Protein AF-A0A840F8E5-F1 (afdb_monomer_lite)

InterPro domains:
  IPR011978 YgfB-like [PF03695] (10-56)
  IPR011978 YgfB-like [TIGR02292] (9-60)
  IPR036255 YgfB-like superfamily [SSF101327] (8-61)

Organism: NCBI:txid535907

Structure (mmCIF, N/CA/C/O backbone):
data_AF-A0A840F8E5-F1
#
_entry.id   AF-A0A840F8E5-F1
#
loop_
_atom_site.group_PDB
_atom_site.id
_atom_site.type_symbol
_atom_site.label_atom_id
_atom_site.label_alt_id
_atom_site.label_comp_id
_atom_site.label_asym_id
_atom_site.label_entity_id
_atom_site.label_seq_id
_atom_site.pdbx_PDB_ins_code
_atom_site.Cartn_x
_atom_site.Cartn_y
_atom_site.Cartn_z
_atom_site.occupancy
_atom_site.B_iso_or_equiv
_atom_site.auth_seq_id
_atom_site.auth_comp_id
_atom_site.auth_asym_id
_atom_site.auth_atom_id
_atom_site.pdbx_PDB_model_num
ATOM 1 N N . MET A 1 1 ? 23.191 -9.784 4.164 1.00 51.50 1 MET A N 1
ATOM 2 C CA . MET A 1 1 ? 21.820 -9.221 4.169 1.00 51.50 1 MET A CA 1
ATOM 3 C C . MET A 1 1 ? 20.821 -10.360 4.330 1.00 51.50 1 MET A C 1
ATOM 5 O O . MET A 1 1 ? 20.948 -11.350 3.619 1.00 51.50 1 MET A O 1
ATOM 9 N N . LYS A 1 2 ? 19.885 -10.286 5.288 1.00 72.06 2 LYS A N 1
ATOM 10 C CA . LYS A 1 2 ? 18.848 -11.324 5.440 1.00 72.06 2 LYS A CA 1
ATOM 11 C C . LYS A 1 2 ? 17.943 -11.289 4.206 1.00 72.06 2 LYS A C 1
ATOM 13 O O . LYS A 1 2 ? 17.448 -10.229 3.842 1.00 72.06 2 LYS A O 1
ATOM 18 N N . ARG A 1 3 ? 17.748 -12.434 3.548 1.00 79.44 3 ARG A N 1
ATOM 19 C CA . ARG A 1 3 ? 16.852 -12.532 2.390 1.00 79.44 3 ARG A CA 1
ATOM 20 C C . ARG A 1 3 ? 15.413 -12.328 2.857 1.00 79.44 3 ARG A C 1
ATOM 22 O O . ARG A 1 3 ? 14.979 -13.002 3.790 1.00 79.44 3 ARG A O 1
ATOM 29 N N . LEU A 1 4 ? 14.677 -11.437 2.196 1.00 84.25 4 LEU A N 1
ATOM 30 C CA . LEU A 1 4 ? 13.262 -11.225 2.486 1.00 84.25 4 LEU A CA 1
ATOM 31 C C . LEU A 1 4 ? 12.470 -12.541 2.329 1.00 84.25 4 LEU A C 1
ATOM 33 O O . LEU A 1 4 ? 12.718 -13.304 1.377 1.00 84.25 4 LEU A O 1
ATOM 37 N N . PRO A 1 5 ? 11.505 -12.813 3.230 1.00 93.94 5 PRO A N 1
ATOM 38 C CA . PRO A 1 5 ? 10.525 -13.879 3.053 1.00 93.94 5 PRO A CA 1
ATOM 39 C C . PRO A 1 5 ? 9.919 -13.884 1.643 1.00 93.94 5 PRO A C 1
ATOM 41 O O . PRO A 1 5 ? 9.716 -12.832 1.037 1.00 93.94 5 PRO A O 1
ATOM 44 N N . SER A 1 6 ? 9.607 -15.070 1.113 1.00 91.50 6 SER A N 1
ATOM 45 C CA . SER A 1 6 ? 9.137 -15.251 -0.273 1.00 91.50 6 SER A CA 1
ATOM 46 C C . SER A 1 6 ? 7.927 -14.383 -0.629 1.00 91.50 6 SER A C 1
ATOM 48 O O . SER A 1 6 ? 7.890 -13.817 -1.715 1.00 91.50 6 SER A O 1
ATOM 50 N N . ARG A 1 7 ? 6.975 -14.225 0.297 1.00 94.75 7 ARG A N 1
ATOM 51 C CA . ARG A 1 7 ? 5.790 -13.371 0.119 1.00 94.75 7 ARG A CA 1
ATOM 52 C C . ARG A 1 7 ? 6.132 -11.900 -0.139 1.00 94.75 7 ARG A C 1
ATOM 54 O O . ARG A 1 7 ? 5.504 -11.288 -0.988 1.00 94.75 7 ARG A O 1
ATOM 61 N N . PHE A 1 8 ? 7.151 -11.364 0.534 1.00 95.31 8 PHE A N 1
ATOM 62 C CA . PHE A 1 8 ? 7.559 -9.970 0.360 1.00 95.31 8 PHE A CA 1
ATOM 63 C C . PHE A 1 8 ? 8.274 -9.764 -0.968 1.00 95.31 8 PHE A C 1
ATOM 65 O O . PHE A 1 8 ? 7.999 -8.791 -1.646 1.00 95.31 8 PHE A O 1
ATOM 72 N N . ARG A 1 9 ? 9.102 -10.723 -1.400 1.00 94.31 9 ARG A N 1
ATOM 73 C CA . ARG A 1 9 ? 9.710 -10.673 -2.741 1.00 94.31 9 ARG A CA 1
ATOM 74 C C . ARG A 1 9 ? 8.673 -10.757 -3.863 1.00 94.31 9 ARG A C 1
ATOM 76 O O . ARG A 1 9 ? 8.828 -10.103 -4.881 1.00 94.31 9 ARG A O 1
ATOM 83 N N . ARG A 1 10 ? 7.620 -11.560 -3.678 1.00 95.81 10 ARG A N 1
ATOM 84 C CA . ARG A 1 10 ? 6.502 -11.634 -4.632 1.00 95.81 10 ARG A CA 1
ATOM 85 C C . ARG A 1 10 ? 5.718 -10.326 -4.690 1.00 95.81 10 ARG A C 1
ATOM 87 O O . ARG A 1 10 ? 5.364 -9.905 -5.780 1.00 95.81 10 ARG A O 1
ATOM 94 N N . LEU A 1 11 ? 5.455 -9.710 -3.537 1.00 95.69 11 LEU A N 1
ATOM 95 C CA . LEU A 1 11 ? 4.771 -8.421 -3.466 1.00 95.69 11 LEU A CA 1
ATOM 96 C C . LEU A 1 11 ? 5.607 -7.297 -4.089 1.00 95.69 11 LEU A C 1
ATOM 98 O O . LEU A 1 11 ? 5.063 -6.500 -4.833 1.00 95.69 11 LEU A O 1
ATOM 102 N N . ASP A 1 12 ? 6.913 -7.271 -3.826 1.00 95.50 12 ASP A N 1
ATOM 103 C CA . ASP A 1 12 ? 7.847 -6.299 -4.407 1.00 95.50 12 ASP A CA 1
ATOM 104 C C . ASP A 1 12 ? 7.872 -6.381 -5.943 1.00 95.50 12 ASP A C 1
ATOM 106 O O . ASP A 1 12 ? 7.754 -5.364 -6.616 1.00 95.50 12 ASP A O 1
ATOM 110 N N . GLY A 1 13 ? 7.905 -7.598 -6.503 1.00 95.06 13 GLY A N 1
ATOM 111 C CA . GLY A 1 13 ? 7.754 -7.799 -7.949 1.00 95.06 13 GLY A CA 1
ATOM 112 C C . GLY A 1 13 ? 6.388 -7.348 -8.476 1.00 95.06 13 GLY A C 1
ATOM 113 O O . GLY A 1 13 ? 6.322 -6.607 -9.446 1.00 95.06 13 GLY A O 1
ATOM 114 N N . ALA A 1 14 ? 5.297 -7.725 -7.802 1.00 95.38 14 ALA A N 1
ATOM 115 C CA . ALA A 1 14 ? 3.947 -7.333 -8.216 1.00 95.38 14 ALA A CA 1
ATOM 116 C C . ALA A 1 14 ? 3.721 -5.813 -8.179 1.00 95.38 14 ALA A C 1
ATOM 118 O O . ALA A 1 14 ? 3.008 -5.287 -9.024 1.00 95.38 14 ALA A O 1
ATOM 119 N N . LEU A 1 15 ? 4.319 -5.119 -7.208 1.00 94.88 15 LEU A N 1
ATOM 120 C CA . LEU A 1 15 ? 4.318 -3.663 -7.119 1.00 94.88 15 LEU A CA 1
ATOM 121 C C . LEU A 1 15 ? 5.060 -3.032 -8.300 1.00 94.88 15 LEU A C 1
ATOM 123 O O . LEU A 1 15 ? 4.543 -2.099 -8.905 1.00 94.88 15 LEU A O 1
ATOM 127 N N . ALA A 1 16 ? 6.244 -3.550 -8.634 1.00 94.31 16 ALA A N 1
ATOM 128 C CA . ALA A 1 16 ? 7.049 -3.055 -9.749 1.00 94.31 16 ALA A CA 1
ATOM 129 C C . ALA A 1 16 ? 6.372 -3.252 -11.117 1.00 94.31 16 ALA A C 1
ATOM 131 O O . ALA A 1 16 ? 6.566 -2.432 -12.009 1.00 94.31 16 ALA A O 1
ATOM 132 N N . ASP A 1 17 ? 5.561 -4.303 -11.264 1.00 95.12 17 ASP A N 1
ATOM 133 C CA . ASP A 1 17 ? 4.846 -4.637 -12.503 1.00 95.12 17 ASP A CA 1
ATOM 134 C C . ASP A 1 17 ? 3.517 -3.868 -12.682 1.00 95.12 17 ASP A C 1
ATOM 136 O O . ASP A 1 17 ? 2.800 -4.089 -13.663 1.00 95.12 17 ASP A O 1
ATOM 140 N N . LEU A 1 18 ? 3.141 -2.984 -11.747 1.00 92.50 18 LEU A N 1
ATOM 141 C CA . LEU A 1 18 ? 1.905 -2.208 -11.866 1.00 92.50 18 LEU A CA 1
ATOM 142 C C . LEU A 1 18 ? 1.953 -1.261 -13.077 1.00 92.50 18 LEU A C 1
ATOM 144 O O . LEU A 1 18 ? 2.961 -0.586 -13.289 1.00 92.50 18 LEU A O 1
ATOM 148 N N . PRO A 1 19 ? 0.844 -1.114 -13.827 1.00 90.00 19 PRO A N 1
ATOM 149 C CA . PRO A 1 19 ? 0.752 -0.209 -14.971 1.00 90.00 19 PRO A CA 1
ATOM 150 C C . PRO A 1 19 ? 0.516 1.244 -14.517 1.00 90.00 19 PRO A C 1
ATOM 152 O O . PRO A 1 19 ? -0.453 1.891 -14.915 1.00 90.00 19 PRO A O 1
ATOM 155 N N . VAL A 1 20 ? 1.383 1.747 -13.642 1.00 86.75 20 VAL A N 1
ATOM 156 C CA . VAL A 1 20 ? 1.380 3.123 -13.133 1.00 86.75 20 VAL A CA 1
ATOM 157 C C . VAL A 1 20 ? 2.731 3.765 -13.431 1.00 86.75 20 VAL A C 1
ATOM 159 O O . VAL A 1 20 ? 3.739 3.074 -13.526 1.00 86.75 20 VAL A O 1
ATOM 162 N N . GLU A 1 21 ? 2.756 5.086 -13.597 1.00 86.62 21 GLU A N 1
ATOM 163 C CA . GLU A 1 21 ? 3.978 5.815 -13.970 1.00 86.62 21 GLU A CA 1
ATOM 164 C C . GLU A 1 21 ? 5.092 5.658 -12.923 1.00 86.62 21 GLU A C 1
ATOM 166 O O . GLU A 1 21 ? 6.253 5.453 -13.270 1.00 86.62 21 GLU A O 1
ATOM 171 N N . GLU A 1 22 ? 4.723 5.673 -11.639 1.00 89.12 22 GLU A N 1
ATOM 172 C CA . GLU A 1 22 ? 5.652 5.526 -10.518 1.00 89.12 22 GLU A CA 1
ATOM 173 C C . GLU A 1 22 ? 5.153 4.476 -9.510 1.00 89.12 22 GLU A C 1
ATOM 175 O O . GLU A 1 22 ? 4.505 4.822 -8.512 1.00 89.12 22 GLU A O 1
ATOM 180 N N . PRO A 1 23 ? 5.434 3.179 -9.735 1.00 91.75 23 PRO A N 1
ATOM 181 C CA . PRO A 1 23 ? 5.031 2.127 -8.811 1.00 91.75 23 PRO A CA 1
ATOM 182 C C . PRO A 1 23 ? 5.697 2.291 -7.439 1.00 91.75 23 PRO A C 1
ATOM 184 O O . PRO A 1 23 ? 6.859 2.690 -7.314 1.00 91.75 23 PRO A O 1
ATOM 187 N N . MET A 1 24 ? 4.961 1.973 -6.369 1.00 94.00 24 MET A N 1
ATOM 188 C CA . MET A 1 24 ? 5.509 2.049 -5.015 1.00 94.00 24 MET A CA 1
ATOM 189 C C . MET A 1 24 ? 6.514 0.926 -4.761 1.00 94.00 24 MET A C 1
ATOM 191 O O . MET A 1 24 ? 6.207 -0.245 -4.938 1.00 94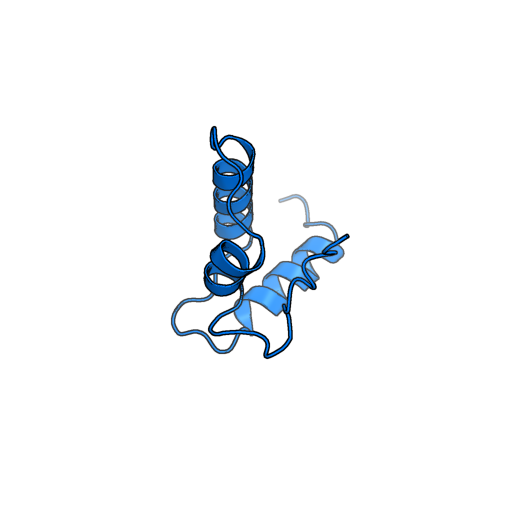.00 24 MET A O 1
ATOM 195 N N . LEU A 1 25 ? 7.680 1.266 -4.214 1.00 95.00 25 LEU A N 1
ATOM 196 C CA . LEU A 1 25 ? 8.557 0.269 -3.596 1.00 95.00 25 LEU A CA 1
ATOM 197 C C . LEU A 1 25 ? 7.871 -0.367 -2.380 1.00 95.00 25 LEU A C 1
ATOM 199 O O . LEU A 1 25 ? 7.096 0.298 -1.685 1.00 95.00 25 LEU A O 1
ATOM 203 N N . LEU A 1 26 ? 8.239 -1.607 -2.036 1.00 96.12 26 LEU A N 1
ATOM 204 C CA . LEU A 1 26 ? 7.711 -2.281 -0.844 1.00 96.12 26 LEU A CA 1
ATOM 205 C C . LEU A 1 26 ? 7.897 -1.458 0.448 1.00 96.12 26 LEU A C 1
ATOM 207 O O . LEU A 1 26 ? 7.014 -1.434 1.300 1.00 96.12 26 LEU A O 1
ATOM 211 N N . THR A 1 27 ? 9.018 -0.746 0.586 1.00 95.12 27 THR A N 1
ATOM 212 C CA . THR A 1 27 ? 9.284 0.142 1.733 1.00 95.12 27 THR A CA 1
ATOM 213 C C . THR A 1 27 ? 8.383 1.376 1.750 1.00 95.12 27 THR A C 1
ATOM 215 O O . THR A 1 27 ? 7.965 1.818 2.817 1.00 95.12 27 THR A O 1
ATOM 218 N N . LYS A 1 28 ? 8.054 1.925 0.574 1.00 95.81 28 LYS A N 1
ATOM 219 C CA . LYS A 1 28 ? 7.127 3.055 0.438 1.00 95.81 28 LYS A CA 1
ATOM 220 C C . LYS A 1 28 ? 5.707 2.625 0.807 1.00 95.81 28 LYS A C 1
ATOM 222 O O . LYS A 1 28 ? 5.034 3.352 1.531 1.00 95.81 28 LYS A O 1
ATOM 227 N N . LEU A 1 29 ? 5.290 1.430 0.378 1.00 96.88 29 LEU A N 1
ATOM 228 C CA . LEU A 1 29 ? 4.004 0.845 0.759 1.00 96.88 29 LEU A CA 1
ATOM 229 C C . LEU A 1 29 ? 3.891 0.647 2.278 1.00 96.88 29 LEU A C 1
ATOM 231 O O . LEU A 1 29 ? 2.875 1.006 2.863 1.00 96.88 29 LEU A O 1
ATOM 235 N N . ASP A 1 30 ? 4.926 0.110 2.924 1.00 96.81 30 ASP A N 1
ATOM 236 C CA . ASP A 1 30 ? 4.949 -0.087 4.380 1.00 96.81 30 ASP A CA 1
ATOM 237 C C . ASP A 1 30 ? 4.767 1.236 5.148 1.00 96.81 30 ASP A C 1
ATOM 239 O O . ASP A 1 30 ? 3.910 1.345 6.032 1.00 96.81 30 ASP A O 1
ATOM 243 N N . GLY A 1 31 ? 5.493 2.282 4.740 1.00 97.06 31 GLY A N 1
ATOM 244 C CA . GLY A 1 31 ? 5.342 3.624 5.306 1.00 97.06 31 GLY A CA 1
ATOM 245 C C . GLY A 1 31 ? 3.958 4.231 5.051 1.00 97.06 31 GLY A C 1
ATOM 246 O O . GLY A 1 31 ? 3.369 4.826 5.953 1.00 97.06 31 GLY A O 1
ATOM 247 N N . PHE A 1 32 ? 3.407 4.036 3.853 1.00 96.44 32 PHE A N 1
ATOM 248 C CA . PHE A 1 32 ? 2.069 4.506 3.495 1.00 96.44 32 PHE A CA 1
ATOM 249 C C . PHE A 1 32 ? 0.978 3.847 4.353 1.00 96.44 32 PHE A C 1
ATOM 251 O O . PHE A 1 32 ? 0.154 4.544 4.944 1.00 96.44 32 PHE A O 1
ATOM 258 N N . LEU A 1 33 ? 1.006 2.516 4.490 1.00 96.12 33 LEU A N 1
ATOM 259 C CA . LEU A 1 33 ? 0.064 1.775 5.335 1.00 96.12 33 LEU A CA 1
ATOM 260 C C . LEU A 1 33 ? 0.203 2.153 6.812 1.00 96.12 33 LEU A C 1
ATOM 262 O O . LEU A 1 33 ? -0.798 2.254 7.516 1.00 96.12 33 LEU A O 1
ATOM 266 N N . THR A 1 34 ? 1.427 2.407 7.276 1.00 97.25 34 THR A N 1
ATOM 267 C CA . THR A 1 34 ? 1.662 2.906 8.635 1.00 97.25 34 THR A CA 1
ATOM 268 C C . THR A 1 34 ? 0.990 4.263 8.840 1.00 97.25 34 THR A C 1
ATOM 270 O O . THR A 1 34 ? 0.278 4.440 9.825 1.00 97.25 34 THR A O 1
ATOM 273 N N . GLY A 1 35 ? 1.151 5.194 7.893 1.00 96.44 35 GLY A N 1
ATOM 274 C CA . GLY A 1 35 ? 0.485 6.499 7.911 1.00 96.44 35 GLY A CA 1
ATOM 275 C C . GLY A 1 35 ? -1.042 6.394 7.938 1.00 96.44 35 GLY A C 1
ATOM 276 O O . GLY A 1 35 ? -1.686 7.083 8.724 1.00 96.44 35 GLY A O 1
ATOM 277 N N . LEU A 1 36 ? -1.613 5.483 7.142 1.00 96.44 36 LEU A N 1
ATOM 278 C CA . LEU A 1 36 ? -3.050 5.193 7.151 1.00 96.44 36 LEU A CA 1
ATOM 279 C C . LEU A 1 36 ? -3.533 4.659 8.505 1.00 96.44 36 LEU A C 1
ATOM 281 O O . LEU A 1 36 ? -4.591 5.061 8.973 1.00 96.44 36 LEU A O 1
ATOM 285 N N . LEU A 1 37 ? -2.772 3.757 9.132 1.00 95.50 37 LEU A N 1
ATOM 286 C CA . LEU A 1 37 ? -3.147 3.134 10.405 1.00 95.50 37 LEU A CA 1
ATOM 287 C C . LEU A 1 37 ? -3.119 4.109 11.586 1.00 95.50 37 LEU A C 1
ATOM 289 O O . LEU A 1 37 ? -3.904 3.945 12.516 1.00 95.50 37 LEU A O 1
ATOM 293 N N . ILE A 1 38 ? -2.210 5.087 11.574 1.00 96.88 38 ILE A N 1
ATOM 294 C CA . ILE A 1 38 ? -2.093 6.083 12.651 1.00 96.88 38 ILE A CA 1
ATOM 295 C C . ILE A 1 38 ? -2.979 7.315 12.430 1.00 96.88 38 ILE A C 1
ATOM 297 O O . ILE A 1 38 ? -3.026 8.186 13.300 1.00 96.88 38 ILE A O 1
ATOM 301 N N . TRP A 1 39 ? -3.638 7.427 11.272 1.00 96.06 39 TRP A N 1
ATOM 302 C CA . TRP A 1 39 ? -4.506 8.559 10.966 1.00 96.06 39 TRP A CA 1
ATOM 303 C C . TRP A 1 39 ? -5.706 8.577 11.934 1.00 96.06 39 TRP A C 1
ATOM 305 O O . TRP A 1 39 ? -6.289 7.526 12.203 1.00 96.06 39 TRP A O 1
ATOM 315 N N . PRO A 1 40 ? -6.091 9.747 12.482 1.00 95.19 40 PRO A N 1
ATOM 316 C CA . PRO A 1 40 ? -7.163 9.835 13.477 1.00 95.19 40 PRO A CA 1
ATOM 317 C C . PRO A 1 40 ? -8.549 9.477 12.924 1.00 95.19 40 PRO A C 1
ATOM 319 O O . PRO A 1 40 ? -9.457 9.177 13.697 1.00 95.19 40 PRO A O 1
ATOM 322 N N . GLU A 1 41 ? -8.721 9.503 11.603 1.00 95.31 41 GLU A N 1
ATOM 323 C CA . GLU A 1 41 ? -9.980 9.193 10.929 1.00 95.31 41 GLU A CA 1
ATOM 324 C C . GLU A 1 41 ? -9.835 7.957 10.034 1.00 95.31 41 GLU A C 1
ATOM 326 O O . GLU A 1 41 ? -8.747 7.584 9.608 1.00 95.31 41 GLU A O 1
ATOM 331 N N . THR A 1 42 ? -10.939 7.279 9.724 1.00 92.25 42 THR A N 1
ATOM 332 C CA . THR A 1 42 ? -10.882 6.148 8.787 1.00 92.25 42 THR A CA 1
ATOM 333 C C . TH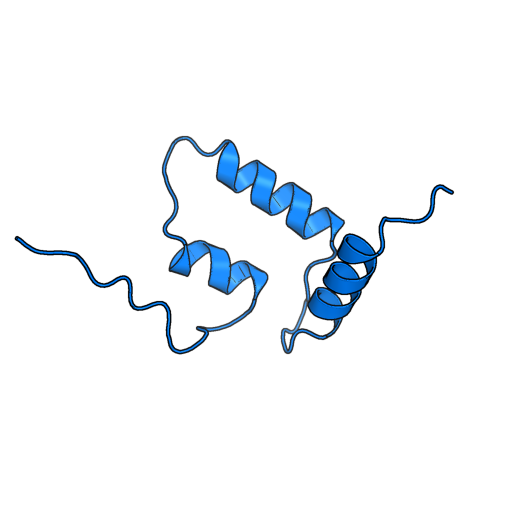R A 1 42 ? -10.973 6.654 7.355 1.00 92.25 42 THR A C 1
ATOM 335 O O . THR A 1 42 ? -11.989 7.227 6.969 1.00 92.25 42 THR A O 1
ATOM 338 N N . ILE A 1 43 ? -9.948 6.377 6.550 1.00 93.00 43 ILE A N 1
ATOM 339 C CA . ILE A 1 43 ? -9.980 6.639 5.108 1.00 93.00 43 ILE A CA 1
ATOM 340 C C . ILE A 1 43 ? -10.627 5.434 4.403 1.00 93.00 43 ILE A C 1
ATOM 342 O O . ILE A 1 43 ? -10.189 4.295 4.616 1.00 93.00 43 ILE A O 1
ATOM 346 N N . PRO A 1 44 ? -11.665 5.632 3.568 1.00 91.94 44 PRO A N 1
ATOM 347 C CA . PRO A 1 44 ? -12.309 4.553 2.831 1.00 91.94 44 PRO A CA 1
ATOM 348 C C . PRO A 1 44 ? -11.310 3.730 2.003 1.00 91.94 44 PRO A C 1
ATOM 350 O O . PRO A 1 44 ? -10.464 4.308 1.322 1.00 91.94 44 PRO A O 1
ATOM 353 N N . PRO A 1 45 ? -11.437 2.390 1.966 1.00 90.19 45 PRO A N 1
ATOM 354 C CA . PRO A 1 45 ? -10.534 1.544 1.188 1.00 90.19 45 PRO A CA 1
ATOM 355 C C . PRO A 1 45 ? -10.417 1.942 -0.278 1.00 90.19 45 PRO A C 1
ATOM 357 O O . PRO A 1 45 ? -9.310 2.035 -0.787 1.00 90.19 45 PRO A O 1
ATOM 360 N N . GLY A 1 46 ? -11.536 2.251 -0.940 1.00 88.56 46 GLY A N 1
ATOM 361 C CA . GLY A 1 46 ? -11.511 2.687 -2.340 1.00 88.56 46 GLY A CA 1
ATOM 362 C C . GLY A 1 46 ? -10.663 3.942 -2.564 1.00 88.56 46 GLY A C 1
ATOM 363 O O . GLY A 1 46 ? -9.983 4.045 -3.575 1.00 88.56 46 GLY A O 1
ATOM 364 N N . GLU A 1 47 ? -10.625 4.853 -1.592 1.00 89.44 47 GLU A N 1
ATOM 365 C CA . GLU A 1 47 ? -9.852 6.088 -1.695 1.00 89.44 47 GLU A CA 1
ATOM 366 C C . GLU A 1 47 ? -8.349 5.802 -1.641 1.00 89.44 47 GLU A C 1
ATOM 368 O O . GLU A 1 47 ? -7.634 6.096 -2.597 1.00 89.44 47 GLU A O 1
ATOM 373 N N . TRP A 1 48 ? -7.853 5.145 -0.589 1.00 91.19 48 TRP A N 1
ATOM 374 C CA . TRP A 1 48 ? -6.412 4.906 -0.469 1.00 91.19 48 TRP A CA 1
ATOM 375 C C . TRP A 1 48 ? -5.895 3.787 -1.384 1.00 91.19 48 TRP A C 1
ATOM 377 O O . TRP A 1 48 ? -4.732 3.815 -1.783 1.00 91.19 48 TRP A O 1
ATOM 387 N N . MET A 1 49 ? -6.724 2.804 -1.751 1.00 91.88 49 MET A N 1
ATOM 388 C CA . MET A 1 49 ? -6.297 1.701 -2.620 1.00 91.88 49 MET A CA 1
A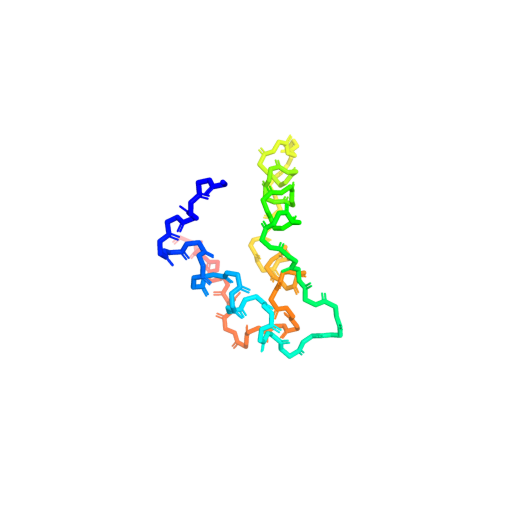TOM 389 C C . MET A 1 49 ? -5.963 2.174 -4.033 1.00 91.88 49 MET A C 1
ATOM 391 O O . MET A 1 49 ? -5.024 1.648 -4.630 1.00 91.88 49 MET A O 1
ATOM 395 N N . THR A 1 50 ? -6.677 3.175 -4.556 1.00 88.81 50 THR A N 1
ATOM 396 C CA . THR A 1 50 ? -6.380 3.749 -5.882 1.00 88.81 50 THR A CA 1
ATOM 397 C C . THR A 1 50 ? -5.001 4.409 -5.930 1.00 88.81 50 THR A C 1
ATOM 399 O O . THR A 1 50 ? -4.333 4.369 -6.960 1.00 88.81 50 THR A O 1
ATOM 402 N N . VAL A 1 51 ? -4.528 4.941 -4.798 1.00 90.12 51 VAL A N 1
ATOM 403 C CA . VAL A 1 51 ? -3.189 5.533 -4.665 1.00 90.12 51 VAL A CA 1
ATOM 404 C C . VAL A 1 51 ? -2.096 4.470 -4.785 1.00 90.12 51 VAL A C 1
ATOM 406 O O . VAL A 1 51 ? -1.047 4.732 -5.366 1.00 90.12 51 VAL A O 1
ATOM 409 N N . VAL A 1 52 ? -2.327 3.272 -4.240 1.00 90.81 52 VAL A N 1
ATOM 410 C CA . VAL A 1 52 ? -1.338 2.183 -4.253 1.00 90.81 52 VAL A CA 1
ATOM 411 C C . VAL A 1 52 ? -1.356 1.415 -5.574 1.00 90.81 52 VAL A C 1
ATOM 413 O O . VAL A 1 52 ? -0.298 1.068 -6.092 1.00 90.81 52 VAL A O 1
ATOM 416 N N . TRP A 1 53 ? -2.546 1.139 -6.113 1.00 89.38 53 TRP A N 1
ATOM 417 C CA . TRP A 1 53 ? -2.730 0.182 -7.208 1.00 89.38 53 TRP A CA 1
ATOM 418 C C . TRP A 1 53 ? -3.065 0.815 -8.565 1.00 89.38 53 TRP A C 1
ATOM 420 O O . TRP A 1 53 ? -3.067 0.106 -9.568 1.00 89.38 53 TRP A O 1
ATOM 430 N N . GLY A 1 54 ? -3.318 2.126 -8.622 1.00 83.25 54 GLY A N 1
ATOM 431 C CA . GLY A 1 54 ? -3.741 2.828 -9.836 1.00 83.25 54 GLY A CA 1
ATOM 432 C C . GLY A 1 54 ? -5.262 2.985 -9.961 1.00 83.25 54 GLY A C 1
ATOM 433 O O . GLY A 1 54 ? -6.034 2.572 -9.093 1.00 83.25 54 GLY A O 1
ATOM 434 N N . ARG A 1 55 ? -5.691 3.658 -11.039 1.00 68.94 55 ARG A N 1
ATOM 435 C CA . ARG A 1 55 ? -7.079 4.100 -11.275 1.00 68.94 55 ARG A CA 1
ATOM 436 C C . ARG A 1 55 ? -8.049 2.909 -11.233 1.00 68.94 55 ARG A C 1
ATOM 438 O O . ARG A 1 55 ? -7.809 1.938 -11.936 1.00 68.94 55 ARG A O 1
ATOM 445 N N . GLU A 1 56 ? -9.085 3.035 -10.392 1.00 56.81 56 GLU A N 1
ATOM 446 C CA . GLU A 1 56 ? -10.189 2.094 -10.107 1.00 56.81 56 GLU A CA 1
ATOM 447 C C . GLU A 1 56 ? -10.011 0.694 -10.720 1.00 56.81 56 GLU A C 1
ATOM 449 O O . GLU A 1 56 ? -10.315 0.463 -11.887 1.00 56.81 56 GLU A O 1
ATOM 454 N N . ALA A 1 57 ? -9.628 -0.289 -9.901 1.00 50.09 57 ALA A N 1
ATOM 455 C CA . ALA A 1 57 ? -10.152 -1.628 -10.143 1.00 50.09 57 ALA A CA 1
ATOM 456 C C . ALA A 1 57 ? -11.681 -1.474 -10.188 1.00 50.09 57 ALA A C 1
ATOM 458 O O . ALA A 1 57 ? -12.243 -1.098 -9.162 1.00 50.09 57 ALA A O 1
ATOM 459 N N . ASP A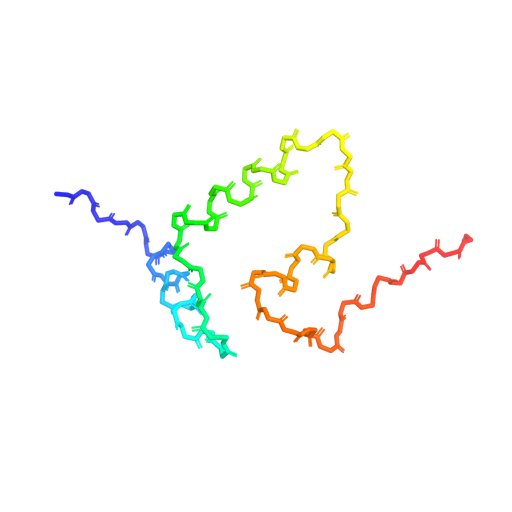 1 58 ? -12.309 -1.698 -11.349 1.00 48.12 58 ASP A N 1
ATOM 460 C CA . ASP A 1 58 ? -13.728 -1.476 -11.708 1.00 48.12 58 ASP A CA 1
ATOM 461 C C . ASP A 1 58 ? -14.783 -2.175 -10.797 1.00 48.12 58 ASP A C 1
ATOM 463 O O . ASP A 1 58 ? -15.830 -2.6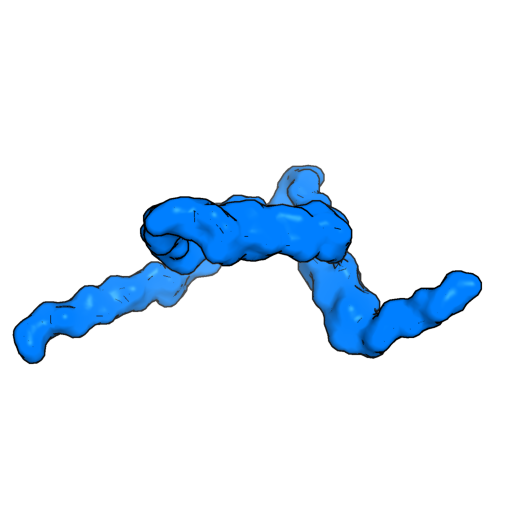36 -11.251 1.00 48.12 58 ASP A O 1
ATOM 467 N N . GLY A 1 59 ? -14.552 -2.321 -9.492 1.00 48.19 59 GLY A N 1
ATOM 468 C CA . GLY A 1 59 ? -15.272 -3.273 -8.658 1.00 48.19 59 GLY A CA 1
ATOM 469 C C . GLY A 1 59 ? -15.284 -3.036 -7.153 1.00 48.19 59 GLY A C 1
ATOM 470 O O . GLY A 1 59 ? -15.972 -3.796 -6.474 1.00 48.19 59 GLY A O 1
ATOM 471 N N . PHE A 1 60 ? -14.654 -2.001 -6.581 1.00 49.34 60 PHE A N 1
ATOM 472 C CA . PHE A 1 60 ? -14.854 -1.704 -5.149 1.00 49.34 60 PHE A CA 1
ATOM 473 C C . PHE A 1 60 ? -16.148 -0.913 -4.897 1.00 49.34 60 PHE A C 1
ATOM 475 O O . PHE A 1 60 ? -16.181 0.111 -4.214 1.00 49.34 60 PHE A O 1
ATOM 482 N N . ARG A 1 61 ? -17.274 -1.445 -5.396 1.00 45.69 61 ARG A N 1
ATOM 483 C CA . ARG A 1 61 ? -18.607 -1.051 -4.938 1.00 45.69 61 ARG A CA 1
ATOM 484 C C . ARG A 1 61 ? -18.752 -1.525 -3.495 1.00 45.69 61 ARG A C 1
ATOM 486 O O . ARG A 1 61 ? -19.146 -2.661 -3.243 1.00 45.69 61 ARG A O 1
ATOM 493 N N . GLN A 1 62 ? -18.477 -0.641 -2.539 1.00 48.41 62 GLN A N 1
ATOM 494 C CA . GLN A 1 62 ? -18.974 -0.820 -1.180 1.00 48.41 62 GLN A CA 1
ATOM 495 C C . GLN A 1 62 ? -20.501 -0.832 -1.260 1.00 48.41 62 GLN A C 1
ATOM 497 O O . GLN A 1 62 ? -21.140 0.213 -1.403 1.00 48.41 62 GLN A O 1
ATOM 502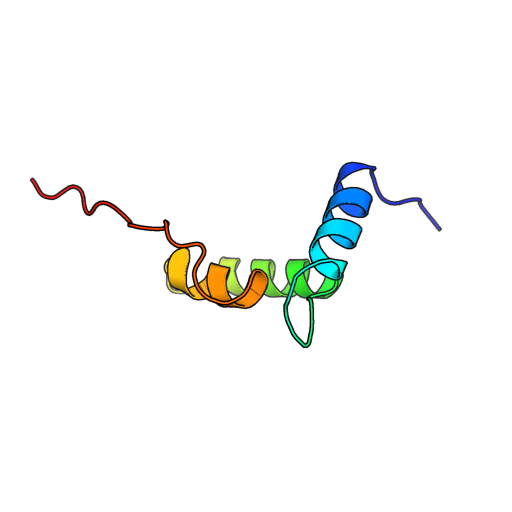 N N . THR A 1 63 ? -21.102 -2.022 -1.233 1.00 44.72 63 THR A N 1
ATOM 503 C CA . THR A 1 63 ? -22.545 -2.145 -1.065 1.00 44.72 63 THR A CA 1
ATOM 504 C C . THR A 1 63 ? -22.846 -1.576 0.311 1.00 44.72 63 THR A C 1
ATOM 506 O O . THR A 1 63 ? -22.560 -2.205 1.332 1.00 44.72 63 THR A O 1
ATOM 509 N N . LYS A 1 64 ? -23.364 -0.350 0.355 1.00 45.41 64 LYS A N 1
ATOM 510 C CA . LYS A 1 64 ? -23.933 0.196 1.579 1.00 45.41 64 LYS A CA 1
ATOM 511 C C . LYS A 1 64 ? -25.062 -0.760 1.962 1.00 45.41 64 LYS A C 1
ATOM 513 O O . LYS A 1 64 ? -26.042 -0.871 1.230 1.00 45.41 64 LYS A O 1
ATOM 518 N N . ARG A 1 65 ? -24.878 -1.535 3.035 1.00 51.91 65 ARG A N 1
ATOM 519 C CA . ARG A 1 65 ? -25.970 -2.280 3.668 1.00 51.91 65 ARG A CA 1
ATOM 520 C C . ARG A 1 65 ? -26.906 -1.232 4.259 1.00 51.91 65 ARG A C 1
ATOM 522 O O . ARG A 1 65 ? -26.661 -0.721 5.345 1.00 51.91 65 ARG A O 1
ATOM 529 N N . THR A 1 66 ? -27.901 -0.844 3.474 1.00 46.31 66 THR A N 1
ATOM 530 C CA . THR A 1 66 ? -29.033 -0.038 3.920 1.00 46.31 66 THR A CA 1
ATOM 531 C C . THR A 1 66 ? -30.068 -0.981 4.526 1.00 46.31 66 THR A C 1
ATOM 533 O O . THR A 1 66 ? -30.507 -1.888 3.821 1.00 46.31 66 THR A O 1
ATOM 536 N N . GLY A 1 67 ? -30.473 -0.716 5.773 1.00 45.62 67 GLY A N 1
ATOM 537 C CA . GLY A 1 67 ? -31.679 -1.269 6.406 1.00 45.62 67 GLY A CA 1
ATOM 538 C C . GLY A 1 67 ? -31.454 -2.531 7.215 1.00 45.62 67 GLY A C 1
ATOM 539 O O . GLY A 1 67 ? -31.531 -3.619 6.609 1.00 45.62 67 GLY A O 1
#

pLDDT: mean 83.65, std 17.99, range [44.72, 97.25]

Radius of gyration: 14.62 Å; chains: 1; bounding box: 54×25×28 Å

Foldseek 3Di:
DDDDDPVLVVVQVVQVPAPDPDGDGSVRVVVLVVCQVPDPDHDDCQVVVCVHRNDDPPDPPPPPPDD

Secondary structure (DSSP, 8-state):
-PPP-HHHHHHHHHHHTSSSSSPPPHHHHHHHHHHHHH-SSPPPHHHHHHHHH-S--TT--------

Sequence (67 aa):
MKRLPSRFRRLDGALADLPVEEPMLLTKLDGFLTGLLIWPETIPPGEWMTVVWGREADGFRQTKRTG